Protein AF-A0A925A417-F1 (afdb_monomer_lite)

Foldseek 3Di:
DKDWAPDPWPQFTPFIFDVPQWDQDDPDSDIDTDTAKRFRHKWKDKQNHTDDPVQKAPWDWDQDPPVRKIKIWIDRHQFWIKIKIKHDDPVDPPDIDIDIDIGTPDDIDMDMDTDTGGDPQWAPKDWDWDWDDDPWDIWIKIKIWTAGNVNPDIGMDIDTDDDPDGPPPDDDDDDD

Structure (mmCIF, N/CA/C/O backbone):
data_AF-A0A925A417-F1
#
_entry.id   AF-A0A925A417-F1
#
loop_
_atom_site.group_PDB
_atom_site.id
_atom_site.type_symbol
_atom_site.label_atom_id
_atom_site.label_alt_id
_atom_site.label_comp_id
_atom_site.label_asym_id
_atom_site.label_entity_id
_atom_site.label_seq_id
_atom_site.pdbx_PDB_ins_code
_atom_site.Cartn_x
_atom_site.Cartn_y
_atom_site.Cartn_z
_atom_site.occupancy
_atom_site.B_iso_or_equiv
_atom_site.auth_seq_id
_atom_site.auth_comp_id
_atom_site.auth_asym_id
_atom_site.auth_atom_id
_atom_site.pdbx_PDB_model_num
ATOM 1 N N . MET A 1 1 ? 0.449 2.368 -17.349 1.00 86.25 1 MET A N 1
ATOM 2 C CA . MET A 1 1 ? -0.528 1.568 -16.573 1.00 86.25 1 MET A CA 1
ATOM 3 C C . MET A 1 1 ? 0.200 0.931 -15.401 1.00 86.25 1 MET A C 1
ATOM 5 O O . MET A 1 1 ? 1.323 0.481 -15.599 1.00 86.25 1 MET A O 1
ATOM 9 N N . ILE A 1 2 ? -0.410 0.934 -14.218 1.00 94.56 2 ILE A N 1
ATOM 10 C CA . ILE A 1 2 ? 0.090 0.276 -13.003 1.00 94.56 2 ILE A CA 1
ATOM 11 C C . ILE A 1 2 ? -0.778 -0.952 -12.716 1.00 94.56 2 ILE A C 1
ATOM 13 O O . ILE A 1 2 ? -1.972 -0.941 -13.010 1.00 94.56 2 ILE A O 1
ATOM 17 N N . GLY A 1 3 ? -0.173 -2.017 -12.207 1.00 94.25 3 GLY A N 1
ATOM 18 C CA . GLY A 1 3 ? -0.854 -3.228 -11.770 1.00 94.25 3 GLY A CA 1
ATOM 19 C C . GLY A 1 3 ? -0.420 -3.590 -10.357 1.00 94.25 3 GLY A C 1
ATOM 20 O O . GLY A 1 3 ? 0.745 -3.421 -10.003 1.00 94.25 3 GLY A O 1
ATOM 21 N N . ILE A 1 4 ? -1.360 -4.091 -9.561 1.00 95.25 4 ILE A N 1
ATOM 22 C CA . ILE A 1 4 ? -1.121 -4.550 -8.193 1.00 95.25 4 ILE A CA 1
ATOM 23 C C . ILE A 1 4 ? -1.400 -6.049 -8.164 1.00 95.25 4 ILE A C 1
ATOM 25 O O . ILE A 1 4 ? -2.463 -6.493 -8.597 1.00 95.25 4 ILE A O 1
ATOM 29 N N . VAL A 1 5 ? -0.453 -6.828 -7.657 1.00 95.38 5 VAL A N 1
ATOM 30 C CA . VAL A 1 5 ? -0.636 -8.257 -7.400 1.00 95.38 5 VAL A CA 1
ATOM 31 C C . VAL A 1 5 ? -0.992 -8.426 -5.927 1.00 95.38 5 VAL A C 1
ATOM 33 O O . VAL A 1 5 ? -0.222 -8.019 -5.054 1.00 95.38 5 VAL A O 1
ATOM 36 N N . SER A 1 6 ? -2.154 -9.015 -5.646 1.00 94.12 6 SER A N 1
ATOM 37 C CA . SER A 1 6 ? -2.645 -9.237 -4.282 1.00 94.12 6 SER A CA 1
ATOM 38 C C . SER A 1 6 ? -1.730 -10.162 -3.468 1.00 94.12 6 SER A C 1
ATOM 40 O O . SER A 1 6 ? -0.990 -10.982 -4.021 1.00 94.12 6 SER A O 1
ATOM 42 N N . SER A 1 7 ? -1.792 -10.031 -2.141 1.00 95.19 7 SER A N 1
ATOM 43 C CA . SER A 1 7 ? -1.127 -10.916 -1.177 1.00 95.19 7 SER A CA 1
ATOM 44 C C . SER A 1 7 ? -2.164 -11.649 -0.317 1.00 95.19 7 SER A C 1
ATOM 46 O O . SER A 1 7 ? -3.217 -11.069 -0.039 1.00 95.19 7 SER A O 1
ATOM 48 N N . PRO A 1 8 ? -1.881 -12.884 0.141 1.00 94.19 8 PRO A N 1
ATOM 49 C CA . PRO A 1 8 ? -2.656 -13.527 1.202 1.00 94.19 8 PRO A CA 1
ATOM 50 C C . PRO A 1 8 ? -2.360 -12.944 2.596 1.00 94.19 8 PRO A C 1
ATOM 52 O O . PRO A 1 8 ? -3.046 -13.284 3.555 1.00 94.19 8 PRO A O 1
ATOM 55 N N . GLU A 1 9 ? -1.330 -12.105 2.733 1.00 94.44 9 GLU A N 1
ATOM 56 C CA . GLU A 1 9 ? -0.990 -11.451 3.997 1.00 94.44 9 GLU A CA 1
ATOM 57 C C . GLU A 1 9 ? -1.765 -10.128 4.160 1.00 94.44 9 GLU A C 1
ATOM 59 O O . GLU A 1 9 ? -1.808 -9.332 3.214 1.00 94.44 9 GLU A O 1
ATOM 64 N N . PRO A 1 10 ? -2.361 -9.861 5.341 1.00 94.88 10 PRO A N 1
ATOM 65 C CA . PRO A 1 10 ? -3.036 -8.596 5.619 1.00 94.88 10 PRO A CA 1
ATOM 66 C C . PRO A 1 10 ? -2.114 -7.396 5.393 1.00 94.88 10 PRO A C 1
ATOM 68 O O . PRO A 1 10 ? -0.947 -7.428 5.781 1.00 94.88 10 PRO A O 1
ATOM 71 N N . PHE A 1 11 ? -2.649 -6.330 4.794 1.00 95.69 11 PHE A N 1
ATOM 72 C CA . PHE A 1 11 ? -1.929 -5.079 4.523 1.00 95.69 11 PHE A CA 1
ATOM 73 C C . PHE A 1 11 ? -0.644 -5.229 3.692 1.00 95.69 11 PHE A C 1
ATOM 75 O O . PHE A 1 11 ? 0.235 -4.364 3.719 1.00 95.69 11 PHE A O 1
ATOM 82 N N . LYS A 1 12 ? -0.539 -6.310 2.913 1.00 95.56 12 LYS A N 1
ATOM 83 C CA . LYS A 1 12 ? 0.564 -6.548 1.986 1.00 95.56 12 LYS A CA 1
ATOM 84 C C . LYS A 1 12 ? 0.061 -6.655 0.553 1.00 95.56 12 LYS A C 1
ATOM 86 O O . LYS A 1 12 ? -0.993 -7.223 0.270 1.00 95.56 12 LYS A O 1
ATOM 91 N N . VAL A 1 13 ? 0.880 -6.181 -0.375 1.00 95.62 13 VAL A N 1
ATOM 92 C CA . VAL A 1 13 ? 0.801 -6.528 -1.794 1.00 95.62 13 VAL A CA 1
ATOM 93 C C . VAL A 1 13 ? 1.994 -7.400 -2.149 1.00 95.62 13 VAL A C 1
ATOM 95 O O . VAL A 1 13 ? 3.079 -7.244 -1.592 1.00 95.62 13 VAL A O 1
ATOM 98 N N . LYS A 1 14 ? 1.798 -8.346 -3.069 1.00 95.62 14 LYS A N 1
ATOM 99 C CA . LYS A 1 14 ? 2.882 -9.228 -3.501 1.00 95.62 14 LYS A CA 1
ATOM 100 C C . LYS A 1 14 ? 3.891 -8.446 -4.331 1.00 95.62 14 LYS A C 1
ATOM 102 O O . LYS A 1 14 ? 5.069 -8.448 -4.008 1.00 95.62 14 LYS A O 1
ATOM 107 N N . ASN A 1 15 ? 3.416 -7.794 -5.391 1.00 94.25 15 ASN A N 1
ATOM 108 C CA . ASN A 1 15 ? 4.231 -6.983 -6.292 1.00 94.25 15 ASN A CA 1
ATOM 109 C C . ASN A 1 15 ? 3.395 -5.844 -6.880 1.00 94.25 15 ASN A C 1
ATOM 111 O O . ASN A 1 15 ? 2.217 -6.033 -7.195 1.00 94.25 15 ASN A O 1
ATOM 115 N N . VAL A 1 16 ? 4.037 -4.711 -7.143 1.00 95.44 16 VAL A N 1
ATOM 116 C CA . VAL A 1 16 ? 3.522 -3.661 -8.028 1.00 95.44 16 VAL A CA 1
ATOM 117 C C . VAL A 1 16 ? 4.265 -3.733 -9.358 1.00 95.44 16 VAL A C 1
ATOM 119 O O . VAL A 1 16 ? 5.487 -3.854 -9.391 1.00 95.44 16 VAL A O 1
ATOM 122 N N . VAL A 1 17 ? 3.543 -3.659 -10.472 1.00 94.19 17 VAL A N 1
ATOM 123 C CA . VAL A 1 17 ? 4.115 -3.723 -11.824 1.00 94.19 17 VAL A CA 1
ATOM 124 C C . VAL A 1 17 ? 3.725 -2.500 -12.639 1.00 94.19 17 VAL A C 1
ATOM 126 O O . VAL A 1 17 ? 2.622 -1.969 -12.511 1.00 94.19 17 VAL A O 1
ATOM 129 N N . LEU A 1 18 ? 4.627 -2.059 -13.512 1.00 94.12 18 LEU A N 1
ATOM 130 C CA . LEU A 1 18 ? 4.396 -0.939 -14.419 1.00 94.12 18 LEU A CA 1
ATOM 131 C C . LEU A 1 18 ? 4.475 -1.428 -15.863 1.00 94.12 18 LEU A C 1
ATOM 133 O O . LEU A 1 18 ? 5.458 -2.040 -16.282 1.00 94.12 18 LEU A O 1
ATOM 137 N N . ALA A 1 19 ? 3.442 -1.138 -16.651 1.00 91.94 19 ALA A N 1
ATOM 138 C CA . ALA A 1 19 ? 3.459 -1.432 -18.077 1.00 91.94 19 ALA A CA 1
ATOM 139 C C . ALA A 1 19 ? 4.606 -0.669 -18.756 1.00 91.94 19 ALA A C 1
ATOM 141 O O . ALA A 1 19 ? 4.718 0.546 -18.600 1.00 91.94 19 ALA A O 1
ATOM 142 N N . GLY A 1 20 ? 5.439 -1.385 -19.515 1.00 91.38 20 GLY A N 1
ATOM 143 C CA . GLY A 1 20 ? 6.616 -0.814 -20.177 1.00 91.38 20 GLY A CA 1
ATOM 144 C C . GLY A 1 20 ? 7.902 -0.858 -19.345 1.00 91.38 20 GLY A C 1
ATOM 145 O O . GLY A 1 20 ? 8.973 -0.617 -19.898 1.00 91.38 20 GLY A O 1
ATOM 146 N N . ALA A 1 21 ? 7.835 -1.211 -18.056 1.00 93.44 21 ALA A N 1
ATOM 147 C CA . ALA A 1 21 ? 9.017 -1.358 -17.211 1.00 93.44 21 ALA A CA 1
ATOM 148 C C . ALA A 1 21 ? 9.620 -2.761 -17.363 1.00 93.44 21 ALA A C 1
ATOM 150 O O . ALA A 1 21 ? 9.276 -3.697 -16.637 1.00 93.44 21 ALA A O 1
ATOM 151 N N . TYR A 1 22 ? 10.529 -2.889 -18.328 1.00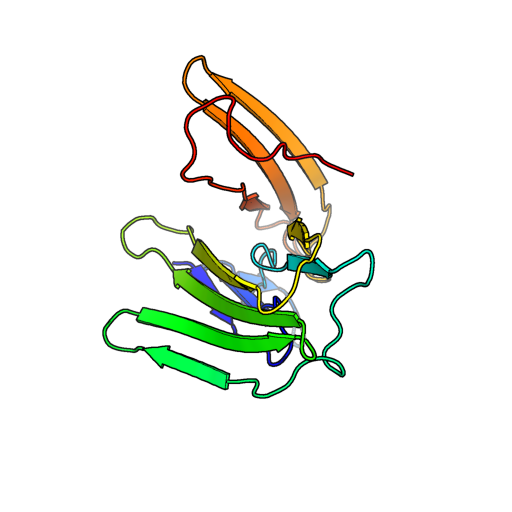 93.12 22 TYR A N 1
ATOM 152 C CA . TYR A 1 22 ? 11.274 -4.117 -18.578 1.00 93.12 22 TYR A CA 1
ATOM 153 C C . TYR A 1 22 ? 12.777 -3.886 -18.490 1.00 93.12 22 TYR A C 1
ATOM 155 O O . TYR A 1 22 ? 13.294 -2.891 -19.007 1.00 93.12 22 TYR A O 1
ATOM 163 N N . ASP A 1 23 ? 13.477 -4.849 -17.903 1.00 93.25 23 ASP A N 1
ATOM 164 C CA . ASP A 1 23 ? 14.935 -4.875 -17.873 1.00 93.25 23 ASP A CA 1
ATOM 165 C C . ASP A 1 23 ? 15.461 -6.319 -17.856 1.00 93.25 23 ASP A C 1
ATOM 167 O O . ASP A 1 23 ? 14.702 -7.276 -17.678 1.00 93.25 23 ASP A O 1
ATOM 171 N N . LEU A 1 24 ? 16.767 -6.490 -18.057 1.00 89.75 24 LEU A N 1
ATOM 172 C CA . LEU A 1 24 ? 17.456 -7.763 -17.887 1.00 89.75 24 LEU A CA 1
ATOM 173 C C . LEU A 1 24 ? 17.439 -8.149 -16.406 1.00 89.75 24 LEU A C 1
ATOM 175 O O . LEU A 1 24 ? 18.270 -7.713 -15.611 1.00 89.75 24 LEU A O 1
ATOM 179 N N . TYR A 1 25 ? 16.468 -8.981 -16.050 1.00 81.88 25 TYR A N 1
ATOM 180 C CA . TYR A 1 25 ? 16.234 -9.450 -14.692 1.00 81.88 25 TYR A CA 1
ATOM 181 C C . TYR A 1 25 ? 15.843 -10.931 -14.698 1.00 81.88 25 TYR A C 1
ATOM 183 O O . TYR A 1 25 ? 15.242 -11.408 -15.656 1.00 81.88 25 TYR A O 1
ATOM 191 N N . GLY A 1 26 ? 16.176 -11.675 -13.640 1.00 79.62 26 GLY A N 1
ATOM 192 C CA . GLY A 1 26 ? 15.860 -13.102 -13.528 1.00 79.62 26 GLY A CA 1
ATOM 193 C C . GLY A 1 26 ? 16.756 -14.023 -14.372 1.00 79.62 26 GLY A C 1
ATOM 194 O O . GLY A 1 26 ? 17.896 -13.696 -14.706 1.00 79.62 26 GLY A O 1
ATOM 195 N N . ARG A 1 27 ? 16.263 -15.232 -14.677 1.00 77.19 27 ARG A N 1
ATOM 196 C CA . ARG A 1 27 ? 17.021 -16.247 -15.431 1.00 77.19 27 ARG A CA 1
ATOM 197 C C . ARG A 1 27 ? 16.947 -15.996 -16.940 1.00 77.19 27 ARG A C 1
ATOM 199 O O . ARG A 1 27 ? 15.911 -15.607 -17.463 1.00 77.19 27 ARG A O 1
ATOM 206 N N . GLY A 1 28 ? 18.044 -16.289 -17.640 1.00 79.81 28 GLY A N 1
ATOM 207 C CA . GLY A 1 28 ? 18.078 -16.353 -19.107 1.00 79.81 28 GLY A CA 1
ATOM 208 C C . GLY A 1 28 ? 18.632 -15.125 -19.833 1.00 79.81 28 GLY A C 1
ATOM 209 O O . GLY A 1 28 ? 18.688 -15.161 -21.054 1.00 79.81 28 GLY A O 1
ATOM 210 N N . ARG A 1 29 ? 19.076 -14.068 -19.128 1.00 82.06 29 ARG A N 1
ATOM 211 C CA . ARG A 1 29 ? 19.585 -12.818 -19.747 1.00 82.06 29 ARG A CA 1
ATOM 212 C C . ARG A 1 29 ? 18.619 -12.233 -20.794 1.00 82.06 29 ARG A C 1
ATOM 214 O O . ARG A 1 29 ? 19.047 -11.670 -21.797 1.00 82.06 29 ARG A O 1
ATOM 221 N N . VAL A 1 30 ? 17.318 -12.370 -20.550 1.00 89.00 30 VAL A N 1
ATOM 222 C CA . VAL A 1 30 ? 16.249 -11.799 -21.376 1.00 89.00 30 VAL A CA 1
ATOM 223 C C . VAL A 1 30 ? 15.527 -10.693 -20.617 1.00 89.00 30 VAL A C 1
ATOM 225 O O . VAL A 1 30 ? 15.598 -10.610 -19.390 1.00 89.00 30 VAL A O 1
ATOM 228 N N . SER A 1 31 ? 14.854 -9.825 -21.368 1.00 89.69 31 SER A N 1
ATOM 229 C CA . SER A 1 31 ? 14.059 -8.728 -20.825 1.00 89.69 31 SER A CA 1
ATOM 230 C C . SER A 1 31 ? 12.827 -9.284 -20.107 1.00 89.69 31 SER A C 1
ATOM 232 O O . SER A 1 31 ? 11.999 -9.938 -20.736 1.00 89.69 31 SER A O 1
ATOM 234 N N . ASN A 1 32 ? 12.697 -9.011 -18.810 1.00 90.38 32 ASN A N 1
ATOM 235 C CA . ASN A 1 32 ? 11.578 -9.439 -17.971 1.00 90.38 32 ASN A CA 1
ATOM 236 C C . ASN A 1 32 ? 10.858 -8.232 -17.365 1.00 90.38 32 ASN A C 1
ATOM 238 O O . ASN A 1 32 ? 11.409 -7.132 -17.308 1.00 90.38 32 ASN A O 1
ATOM 242 N N . PHE A 1 33 ? 9.619 -8.446 -16.913 1.00 89.12 33 PHE A N 1
ATOM 243 C CA . PHE A 1 33 ? 8.893 -7.449 -16.129 1.00 89.12 33 PHE A CA 1
ATOM 244 C C . PHE A 1 33 ? 9.658 -7.147 -14.843 1.00 89.12 33 PHE A C 1
ATOM 246 O O . PHE A 1 33 ? 10.082 -8.063 -14.134 1.00 89.12 33 PHE A O 1
ATOM 253 N N . LEU A 1 34 ? 9.818 -5.862 -14.549 1.00 92.00 34 LEU A N 1
ATOM 254 C CA . LEU A 1 34 ? 10.459 -5.409 -13.328 1.00 92.00 34 LEU A CA 1
ATOM 255 C C . LEU A 1 34 ? 9.393 -5.086 -12.280 1.00 92.00 34 LEU A C 1
ATOM 257 O O . LEU A 1 34 ? 8.464 -4.319 -12.545 1.00 92.00 34 LEU A O 1
ATOM 261 N N . ASN A 1 35 ? 9.542 -5.655 -11.085 1.00 93.31 35 ASN A N 1
ATOM 262 C CA . ASN A 1 35 ? 8.732 -5.250 -9.943 1.00 93.31 35 ASN A CA 1
ATOM 263 C C . ASN A 1 35 ? 9.132 -3.827 -9.533 1.00 93.31 35 ASN A C 1
ATOM 265 O O . ASN A 1 35 ? 10.317 -3.509 -9.422 1.00 93.31 35 ASN A O 1
ATOM 269 N N . SER A 1 36 ? 8.133 -2.977 -9.331 1.00 94.19 36 SER A N 1
ATOM 270 C CA . SER A 1 36 ? 8.282 -1.641 -8.762 1.00 94.19 36 SER A CA 1
ATOM 271 C C . SER A 1 36 ? 8.169 -1.695 -7.235 1.00 94.19 36 SER A C 1
ATOM 273 O O . SER A 1 36 ? 8.000 -2.766 -6.654 1.00 94.19 36 SER A O 1
ATOM 275 N N . PHE A 1 37 ? 8.259 -0.538 -6.585 1.00 96.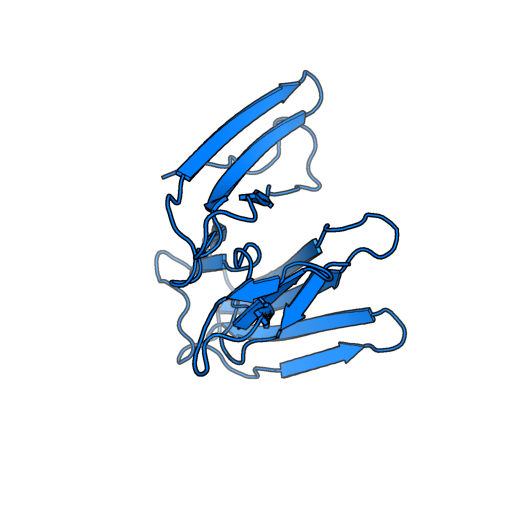56 37 PHE A N 1
ATOM 276 C CA . PHE A 1 37 ? 8.106 -0.423 -5.139 1.00 96.56 37 PHE A CA 1
ATOM 277 C C . PHE A 1 37 ? 6.723 -0.904 -4.686 1.00 96.56 37 PHE A C 1
ATOM 279 O O . PHE A 1 37 ? 5.694 -0.488 -5.229 1.00 96.56 37 PHE A O 1
ATOM 286 N N . ASN A 1 38 ? 6.690 -1.729 -3.644 1.00 95.88 38 ASN A N 1
ATOM 287 C CA . ASN A 1 38 ? 5.462 -2.117 -2.962 1.00 95.88 38 ASN A CA 1
ATOM 288 C C . ASN A 1 38 ? 5.035 -0.976 -2.030 1.00 95.88 38 ASN A C 1
ATOM 290 O O . ASN A 1 38 ? 5.295 -0.997 -0.832 1.00 95.88 38 ASN A O 1
ATOM 294 N N . LEU A 1 39 ? 4.409 0.047 -2.614 1.00 94.62 39 LEU A N 1
ATOM 295 C CA . LEU A 1 39 ? 4.036 1.303 -1.946 1.00 94.62 39 LEU A CA 1
ATOM 296 C C . LEU A 1 39 ? 2.682 1.265 -1.212 1.00 94.62 39 LEU A C 1
ATOM 298 O O . LEU A 1 39 ? 2.256 2.273 -0.657 1.00 94.62 39 LEU A O 1
ATOM 302 N N . LEU A 1 40 ? 1.988 0.126 -1.251 1.00 95.31 40 LEU A N 1
ATOM 303 C CA . LEU A 1 40 ? 0.692 -0.102 -0.595 1.00 95.31 40 LEU A CA 1
ATOM 304 C C . LEU A 1 40 ? 0.810 -0.985 0.655 1.00 95.31 40 LEU A C 1
ATOM 306 O O . LEU A 1 40 ? -0.205 -1.383 1.227 1.00 95.31 40 LEU A O 1
ATOM 310 N N . ASN A 1 41 ? 2.038 -1.337 1.046 1.00 95.69 41 ASN A N 1
ATOM 311 C CA . ASN A 1 41 ? 2.265 -2.104 2.257 1.00 95.69 41 ASN A CA 1
ATOM 312 C C . ASN A 1 41 ? 2.037 -1.202 3.471 1.00 95.69 41 ASN A C 1
ATOM 314 O O . ASN A 1 41 ? 2.436 -0.037 3.483 1.00 95.69 41 ASN A O 1
ATOM 318 N N . MET A 1 42 ? 1.419 -1.755 4.508 1.00 95.06 42 MET A N 1
ATOM 319 C CA . MET A 1 42 ? 1.198 -1.040 5.756 1.00 95.06 42 MET A CA 1
ATOM 320 C C . MET A 1 42 ? 1.482 -1.954 6.941 1.00 95.06 42 MET A C 1
ATOM 322 O O . MET A 1 42 ? 1.158 -3.140 6.943 1.00 95.06 42 MET A O 1
ATOM 326 N N . ASN A 1 43 ? 2.107 -1.388 7.958 1.00 95.00 43 ASN A N 1
ATOM 327 C CA . ASN A 1 43 ? 2.178 -1.965 9.283 1.00 95.00 43 ASN A CA 1
ATOM 328 C C . ASN A 1 43 ? 1.003 -1.422 10.092 1.00 95.00 43 ASN A C 1
ATOM 330 O O . ASN A 1 43 ? 0.703 -0.231 10.034 1.00 95.00 43 ASN A O 1
ATOM 334 N N . PHE A 1 44 ? 0.341 -2.290 10.846 1.00 94.69 44 PHE A N 1
ATOM 335 C CA . PHE A 1 44 ? -0.820 -1.903 11.629 1.00 94.69 44 PHE A CA 1
ATOM 336 C C . PHE A 1 44 ? -0.650 -2.388 13.061 1.00 94.69 44 PHE A C 1
ATOM 338 O O . PHE A 1 44 ? -0.638 -3.596 13.303 1.00 94.69 44 PHE A O 1
ATOM 345 N N . ASP A 1 45 ? -0.505 -1.454 13.996 1.00 95.12 45 ASP A N 1
ATOM 346 C CA . ASP A 1 45 ? -0.327 -1.768 15.413 1.00 95.12 45 ASP A CA 1
ATOM 347 C C . ASP A 1 45 ? -1.609 -1.435 16.170 1.00 95.12 45 ASP A C 1
ATOM 349 O O . ASP A 1 45 ? -2.215 -0.388 15.948 1.00 95.12 45 ASP A O 1
ATOM 353 N N . VAL A 1 46 ? -2.023 -2.335 17.063 1.00 94.88 46 VAL A N 1
ATOM 354 C CA . VAL A 1 46 ? -3.197 -2.160 17.927 1.00 94.88 46 VAL A CA 1
ATOM 355 C C . VAL A 1 46 ? -2.770 -2.379 19.371 1.00 94.88 46 VAL A C 1
ATOM 357 O O . VAL A 1 46 ? -2.293 -3.462 19.720 1.00 94.88 46 VAL A O 1
ATOM 360 N N . ASP A 1 47 ? -2.941 -1.358 20.207 1.00 94.56 47 ASP A N 1
ATOM 361 C CA . ASP A 1 47 ? -2.479 -1.299 21.599 1.00 94.56 47 ASP A CA 1
ATOM 362 C C . ASP A 1 47 ? -0.989 -1.660 21.734 1.00 94.56 47 ASP A C 1
ATOM 364 O O . ASP A 1 47 ? -0.592 -2.469 22.573 1.00 94.56 47 ASP A O 1
ATOM 368 N N . GLY A 1 48 ? -0.164 -1.113 20.834 1.00 93.56 48 GLY A N 1
ATOM 369 C CA . GLY A 1 48 ? 1.285 -1.339 20.795 1.00 93.56 48 GLY A CA 1
ATOM 370 C C . GLY A 1 48 ? 1.716 -2.723 20.294 1.00 93.56 48 GLY A C 1
ATOM 371 O O . GLY A 1 48 ? 2.907 -3.027 20.293 1.00 93.56 48 GLY A O 1
ATOM 372 N N . LYS A 1 49 ? 0.781 -3.578 19.859 1.00 93.50 49 LYS A N 1
ATOM 373 C CA . LYS A 1 49 ? 1.092 -4.886 19.272 1.00 93.50 49 LYS A CA 1
ATOM 374 C C . LYS A 1 49 ? 0.917 -4.861 17.754 1.00 93.50 49 LYS A C 1
ATOM 376 O O . LYS A 1 49 ? -0.188 -4.619 17.268 1.00 93.50 49 LYS A O 1
ATOM 381 N N . ARG A 1 50 ? 1.985 -5.219 17.032 1.00 93.69 50 ARG A N 1
ATOM 382 C CA . ARG A 1 50 ? 1.972 -5.440 15.579 1.00 93.69 50 ARG A CA 1
ATOM 383 C C . ARG A 1 50 ? 0.961 -6.510 15.191 1.00 93.69 50 ARG A C 1
ATOM 385 O O . ARG A 1 50 ? 0.989 -7.617 15.733 1.00 93.69 50 ARG A O 1
ATOM 392 N N . LEU A 1 51 ? 0.105 -6.178 14.228 1.00 92.81 51 LEU A N 1
ATOM 393 C CA . LEU A 1 51 ? -0.793 -7.125 13.590 1.00 92.81 51 LEU A CA 1
ATOM 394 C C . LEU A 1 51 ? 0.019 -8.260 12.970 1.00 92.81 51 LEU A C 1
ATOM 396 O O . LEU A 1 51 ? 0.961 -8.040 12.210 1.00 92.81 51 LEU A O 1
ATOM 400 N N . ASP A 1 52 ? -0.382 -9.484 13.287 1.00 88.00 52 ASP A N 1
ATOM 401 C CA . ASP A 1 52 ? 0.186 -10.698 12.725 1.00 88.00 52 ASP A CA 1
ATOM 402 C C . ASP A 1 52 ? -0.923 -11.524 12.056 1.00 88.00 52 ASP A C 1
ATOM 404 O O . ASP A 1 52 ? -2.088 -11.464 12.4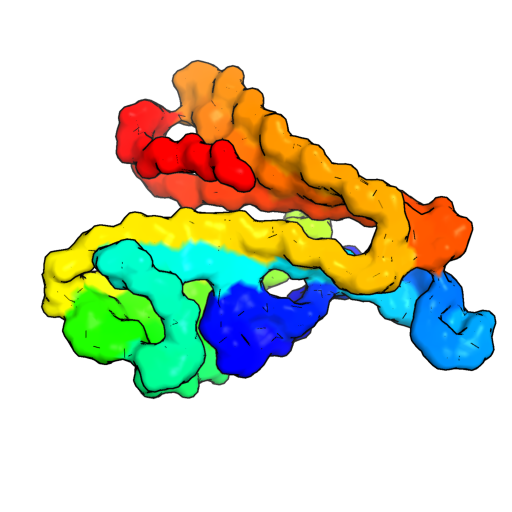43 1.00 88.00 52 ASP A O 1
ATOM 408 N N . ALA A 1 53 ? -0.581 -12.335 11.055 1.00 87.69 53 ALA A N 1
ATOM 409 C CA . ALA A 1 53 ? -1.580 -13.142 10.349 1.00 87.69 53 ALA A CA 1
ATOM 410 C C . ALA A 1 53 ? -2.264 -14.203 11.243 1.00 87.69 53 ALA A C 1
ATOM 412 O O . ALA A 1 53 ? -3.320 -14.716 10.888 1.00 87.69 53 ALA A O 1
ATOM 413 N N . ARG A 1 54 ? -1.689 -14.548 12.406 1.00 88.19 54 ARG A N 1
ATOM 414 C CA . ARG A 1 54 ? -2.232 -15.569 13.327 1.00 88.19 54 ARG A CA 1
ATOM 415 C C . ARG A 1 54 ? -3.366 -15.027 14.198 1.00 88.19 54 ARG A C 1
ATOM 417 O O . ARG A 1 54 ? -4.194 -15.794 14.681 1.00 88.19 54 ARG A O 1
ATOM 424 N N . SER A 1 55 ? -3.380 -13.720 14.427 1.00 87.50 55 SER A N 1
ATOM 425 C CA . SER A 1 55 ? -4.390 -12.989 15.200 1.00 87.50 55 SER A CA 1
ATOM 426 C C . SER A 1 55 ? -5.566 -12.512 14.346 1.00 87.50 55 SER A C 1
ATOM 428 O O . SER A 1 55 ? -6.548 -11.992 14.880 1.00 87.50 55 SER A O 1
ATOM 430 N N . VAL A 1 56 ? -5.494 -12.751 13.037 1.00 94.69 56 VAL A N 1
ATOM 431 C CA . VAL A 1 56 ? -6.538 -12.447 12.068 1.00 94.69 56 VAL A CA 1
ATOM 432 C C . VAL A 1 56 ? -7.517 -13.615 11.928 1.00 94.69 56 VAL A C 1
ATOM 434 O O . VAL A 1 56 ? -7.128 -14.778 11.831 1.00 94.69 56 VAL A O 1
ATOM 437 N N . ARG A 1 57 ? -8.815 -13.304 11.914 1.00 96.25 57 ARG A N 1
ATOM 438 C CA . ARG A 1 57 ? -9.916 -14.254 11.699 1.00 96.25 57 ARG A CA 1
ATOM 439 C C . ARG A 1 57 ? -10.826 -13.763 10.581 1.00 96.25 57 ARG A C 1
ATOM 441 O O . ARG A 1 57 ? -10.829 -12.579 10.266 1.00 96.25 57 ARG A O 1
ATOM 448 N N . ASN A 1 58 ? -11.607 -14.674 10.001 1.00 96.69 58 ASN A N 1
ATOM 449 C CA . ASN A 1 58 ? -12.581 -14.353 8.950 1.00 96.69 58 ASN A CA 1
ATOM 450 C C . ASN A 1 58 ? -11.965 -13.585 7.765 1.00 96.69 58 ASN A C 1
ATOM 452 O O . ASN A 1 58 ? -12.598 -12.698 7.203 1.00 96.69 58 ASN A O 1
ATOM 456 N N . PHE A 1 59 ? -10.717 -13.915 7.408 1.00 96.94 59 PHE A N 1
ATOM 457 C CA . PHE A 1 59 ? -10.008 -13.258 6.316 1.00 96.94 59 PHE A CA 1
ATOM 458 C C . PHE A 1 59 ? -10.674 -13.574 4.980 1.00 96.94 59 PHE A C 1
ATOM 460 O O . PHE A 1 59 ? -10.768 -14.737 4.577 1.00 96.94 59 PHE A O 1
ATOM 467 N N . ARG A 1 60 ? -11.127 -12.530 4.295 1.00 97.81 60 ARG A N 1
ATOM 468 C CA . ARG A 1 60 ? -11.849 -12.614 3.033 1.00 97.81 60 ARG A CA 1
ATOM 469 C C . ARG A 1 60 ? -11.294 -11.587 2.059 1.00 97.81 60 ARG A C 1
ATOM 471 O O . ARG A 1 60 ? -11.022 -10.455 2.447 1.00 97.81 60 ARG A O 1
ATOM 478 N N . GLN A 1 61 ? -11.149 -11.991 0.801 1.00 97.62 61 GLN A N 1
ATOM 479 C CA . GLN A 1 61 ? -10.746 -11.113 -0.291 1.00 97.62 61 GLN A CA 1
ATOM 480 C C . GLN A 1 61 ? -11.753 -11.226 -1.430 1.00 97.62 61 GLN A C 1
ATOM 482 O O . GLN A 1 61 ? -12.064 -12.335 -1.866 1.00 97.62 61 GLN A O 1
ATOM 487 N N . ASP A 1 62 ? -12.234 -10.089 -1.921 1.00 98.06 62 ASP A N 1
ATOM 488 C CA . ASP A 1 62 ? -13.225 -10.006 -2.988 1.00 98.06 62 ASP A CA 1
ATOM 489 C C . ASP A 1 62 ? -12.727 -9.082 -4.102 1.00 98.06 62 ASP A C 1
ATOM 491 O O . ASP A 1 62 ? -12.279 -7.959 -3.861 1.00 98.06 62 ASP A O 1
ATOM 495 N N . LEU A 1 63 ? -12.826 -9.565 -5.342 1.00 97.69 63 LEU A N 1
ATOM 496 C CA . LEU A 1 63 ? -12.552 -8.789 -6.545 1.00 97.69 63 LEU A CA 1
ATOM 497 C C . LEU A 1 63 ? -13.875 -8.356 -7.176 1.00 97.69 63 LEU A C 1
ATOM 499 O O . LEU A 1 63 ? -14.576 -9.169 -7.783 1.00 97.69 63 LEU A O 1
ATOM 503 N N . ASP A 1 64 ? -14.192 -7.068 -7.085 1.00 97.50 64 ASP A N 1
ATOM 504 C CA . ASP A 1 64 ? -15.311 -6.486 -7.814 1.00 97.50 64 ASP A CA 1
ATOM 505 C C . ASP A 1 64 ? -14.843 -6.077 -9.215 1.00 97.50 64 ASP A C 1
ATOM 507 O O . ASP A 1 64 ? -14.209 -5.042 -9.429 1.00 97.50 64 ASP A O 1
ATOM 511 N N . MET A 1 65 ? -15.179 -6.903 -10.204 1.00 95.81 65 MET A N 1
ATOM 512 C CA . MET A 1 65 ? -14.817 -6.660 -11.603 1.00 95.81 65 MET A CA 1
ATOM 513 C C . MET A 1 65 ? -15.578 -5.483 -12.229 1.00 95.81 65 MET A C 1
ATOM 515 O O . MET A 1 65 ? -15.097 -4.896 -13.202 1.00 95.81 65 MET A O 1
ATOM 519 N N . LYS A 1 66 ? -16.752 -5.124 -11.695 1.00 95.81 66 LYS A N 1
ATOM 520 C CA . LYS A 1 66 ? -17.584 -4.031 -12.211 1.00 95.81 66 LYS A CA 1
ATOM 521 C C . LYS A 1 66 ? -17.004 -2.680 -11.803 1.00 95.81 66 LYS A C 1
ATOM 523 O O . LYS A 1 66 ? -16.864 -1.802 -12.654 1.00 95.81 66 LYS A O 1
ATOM 528 N N . HIS A 1 67 ? -16.638 -2.531 -10.532 1.00 94.50 67 HIS A N 1
ATOM 529 C CA . HIS A 1 67 ? -16.063 -1.294 -9.993 1.00 94.50 67 HIS A CA 1
ATOM 530 C C . HIS A 1 67 ? -14.528 -1.275 -10.016 1.00 94.50 67 HIS A C 1
ATOM 532 O O . HIS A 1 67 ? -13.930 -0.222 -9.813 1.00 94.50 67 HIS A O 1
ATOM 538 N N . ALA A 1 68 ? -13.895 -2.402 -10.359 1.00 94.19 68 ALA A N 1
ATOM 539 C CA . ALA A 1 68 ? -12.445 -2.575 -10.429 1.00 94.19 68 ALA A CA 1
ATOM 540 C C . ALA A 1 68 ? -11.739 -2.298 -9.097 1.00 94.19 68 ALA A C 1
ATOM 542 O O . ALA A 1 68 ? -10.723 -1.600 -9.047 1.00 94.19 68 ALA A O 1
ATOM 543 N N . SER A 1 69 ? -12.293 -2.867 -8.031 1.00 96.75 69 SER A N 1
ATOM 544 C CA . SER A 1 69 ? -11.780 -2.768 -6.672 1.00 96.75 69 SER A CA 1
ATOM 545 C C . SER A 1 69 ? -11.438 -4.148 -6.121 1.00 96.75 69 SER A C 1
ATOM 547 O O . SER A 1 69 ? -12.062 -5.153 -6.469 1.00 96.75 69 SER A O 1
ATOM 549 N N . PHE A 1 70 ? -10.4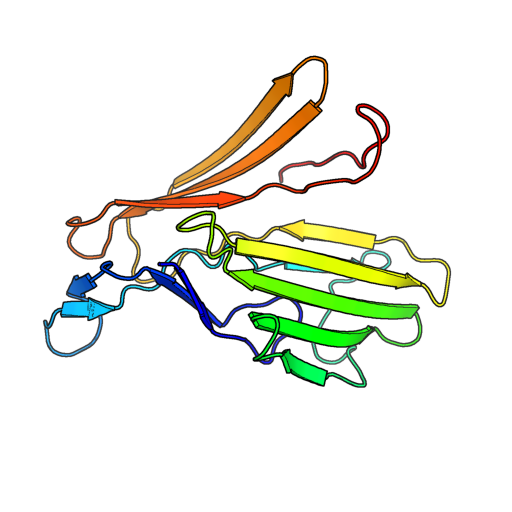12 -4.197 -5.274 1.00 97.69 70 PHE A N 1
ATOM 550 C CA . PHE A 1 70 ? -10.019 -5.412 -4.569 1.00 97.69 70 PHE A CA 1
ATOM 551 C C . PHE A 1 70 ? -10.058 -5.154 -3.070 1.00 97.69 70 PHE A C 1
ATOM 553 O O . PHE A 1 70 ? -9.216 -4.423 -2.543 1.00 97.69 70 PHE A O 1
ATOM 560 N N . THR A 1 71 ? -11.048 -5.735 -2.403 1.00 98.38 71 THR A N 1
ATOM 561 C CA . THR A 1 71 ? -11.332 -5.498 -0.988 1.00 98.38 71 THR A CA 1
ATOM 562 C C . THR A 1 71 ? -10.870 -6.687 -0.167 1.00 98.38 71 THR A C 1
ATOM 564 O O . THR A 1 71 ? -11.103 -7.836 -0.533 1.00 98.38 71 THR A O 1
ATOM 567 N N . THR A 1 72 ? -10.205 -6.416 0.950 1.00 98.12 72 THR A N 1
ATOM 568 C CA . THR A 1 72 ? -9.891 -7.408 1.975 1.00 98.12 72 THR A CA 1
ATOM 569 C C . THR A 1 72 ? -10.585 -7.012 3.268 1.00 98.12 72 THR A C 1
ATOM 571 O O . THR A 1 72 ? -10.444 -5.876 3.715 1.00 98.12 72 THR A O 1
ATOM 574 N N . THR A 1 73 ? -11.290 -7.956 3.884 1.00 98.38 73 THR A N 1
ATOM 575 C CA . THR A 1 73 ? -11.945 -7.774 5.182 1.00 98.38 73 THR A CA 1
ATOM 576 C C . THR A 1 73 ? -11.518 -8.880 6.125 1.00 98.38 73 THR A C 1
ATOM 578 O O . THR A 1 73 ? -11.403 -10.042 5.726 1.00 98.38 73 THR A O 1
ATOM 581 N N . PHE A 1 74 ? -11.282 -8.525 7.383 1.00 97.88 74 PHE A N 1
ATOM 582 C CA . PHE A 1 74 ? -10.974 -9.486 8.427 1.00 97.88 74 PHE A CA 1
ATOM 583 C C . PHE A 1 74 ? -11.242 -8.926 9.827 1.00 97.88 74 PHE A C 1
ATOM 585 O O . PHE A 1 74 ? -11.342 -7.719 10.038 1.00 97.88 74 PHE A O 1
ATOM 592 N N . ASP A 1 75 ? -11.317 -9.820 10.807 1.00 97.44 75 ASP A N 1
ATOM 593 C CA . ASP A 1 75 ? -11.396 -9.469 12.221 1.00 97.44 75 ASP A CA 1
ATOM 594 C C . ASP A 1 75 ? -10.014 -9.568 12.871 1.00 97.44 75 ASP A C 1
ATOM 596 O O . ASP A 1 75 ? -9.345 -10.602 12.773 1.00 97.44 75 ASP A O 1
ATOM 600 N N . TYR A 1 76 ? -9.596 -8.513 13.571 1.00 95.38 76 TYR A N 1
ATOM 601 C CA . TYR A 1 76 ? -8.403 -8.539 14.413 1.00 95.38 76 TYR A CA 1
ATOM 602 C C . TYR A 1 76 ? -8.794 -8.898 15.848 1.00 95.38 76 TYR A C 1
ATOM 604 O O . TYR A 1 76 ? -9.348 -8.075 16.587 1.00 95.38 76 TYR A O 1
ATOM 612 N N . ALA A 1 77 ? -8.508 -10.146 16.233 1.00 91.06 77 ALA A N 1
ATOM 613 C CA . ALA A 1 77 ? -8.945 -10.732 17.497 1.00 91.06 77 ALA A CA 1
ATOM 614 C C . ALA A 1 77 ? -10.445 -10.457 17.762 1.00 91.06 77 ALA A C 1
ATOM 616 O O . ALA A 1 77 ? -11.290 -10.696 16.901 1.00 91.06 77 ALA A O 1
ATOM 617 N N . ASP A 1 78 ? -10.787 -9.970 18.950 1.00 92.94 78 ASP A N 1
ATOM 618 C CA . ASP A 1 78 ? -12.118 -9.500 19.338 1.00 92.94 78 ASP A CA 1
ATOM 619 C C . ASP A 1 78 ? -12.184 -7.963 19.453 1.00 92.94 78 ASP A C 1
ATOM 621 O O . ASP A 1 78 ? -13.070 -7.425 20.119 1.00 92.94 78 ASP A O 1
ATOM 625 N N . LYS A 1 79 ? -11.230 -7.258 18.825 1.00 95.50 79 LYS A N 1
ATOM 626 C CA . LYS A 1 79 ? -11.006 -5.818 19.008 1.00 95.50 79 LYS A CA 1
ATOM 627 C C . LYS A 1 79 ? -11.577 -4.954 17.893 1.00 95.50 79 LYS A C 1
ATOM 629 O O . LYS A 1 79 ? -12.142 -3.908 18.186 1.00 95.50 79 LYS A O 1
ATOM 634 N N . ALA A 1 80 ? -11.439 -5.367 16.636 1.00 97.19 80 ALA A N 1
ATOM 635 C CA . ALA A 1 80 ? -11.908 -4.584 15.496 1.00 97.19 80 ALA A CA 1
ATOM 636 C C . ALA A 1 80 ? -12.219 -5.460 14.280 1.00 97.19 80 ALA A C 1
ATOM 638 O O . ALA A 1 80 ? -11.659 -6.548 14.127 1.00 97.19 80 ALA A O 1
ATOM 639 N N . THR A 1 81 ? -13.088 -4.956 13.410 1.00 98.06 81 THR A N 1
ATOM 640 C CA . THR A 1 81 ? -13.203 -5.406 12.019 1.00 98.06 81 THR A CA 1
ATOM 641 C C . THR A 1 81 ? -12.489 -4.392 11.139 1.00 98.06 81 THR A C 1
ATOM 643 O O . THR A 1 81 ? -12.707 -3.190 11.278 1.00 98.06 81 THR A O 1
ATOM 646 N N . ILE A 1 82 ? -11.615 -4.879 10.267 1.00 97.81 82 ILE A N 1
ATOM 647 C CA . ILE A 1 82 ? -10.796 -4.060 9.379 1.00 97.81 82 ILE A CA 1
ATOM 648 C C . ILE A 1 82 ? -11.166 -4.416 7.947 1.00 97.81 82 ILE A C 1
ATOM 650 O O . ILE A 1 82 ? -11.150 -5.591 7.572 1.00 97.81 82 ILE A O 1
ATOM 654 N N . THR A 1 83 ? -11.454 -3.393 7.154 1.00 98.38 83 THR A N 1
ATOM 655 C CA . THR A 1 83 ? -11.684 -3.502 5.717 1.00 98.38 83 THR A CA 1
ATOM 656 C C . THR A 1 83 ? -10.737 -2.551 5.010 1.00 98.38 83 THR A C 1
ATOM 658 O O . THR A 1 83 ? -10.643 -1.384 5.371 1.00 98.38 83 THR A O 1
ATOM 661 N N . TYR A 1 84 ? -10.034 -3.023 3.989 1.00 97.56 84 TYR A N 1
ATOM 662 C CA . TYR A 1 84 ? -9.276 -2.141 3.111 1.00 97.56 84 TYR A CA 1
ATOM 663 C C . TYR A 1 84 ? -9.500 -2.494 1.651 1.00 97.56 84 TYR A C 1
ATOM 665 O O . TYR A 1 84 ? -9.657 -3.664 1.295 1.00 97.56 84 TYR A O 1
ATOM 673 N N . THR A 1 85 ? -9.500 -1.477 0.795 1.00 97.94 85 THR A N 1
ATOM 674 C CA . THR A 1 85 ? -9.759 -1.635 -0.635 1.00 97.94 85 THR A CA 1
ATOM 675 C C . THR A 1 85 ? -8.664 -0.984 -1.458 1.00 97.94 85 THR A C 1
ATOM 677 O O . THR A 1 85 ? -8.353 0.191 -1.278 1.00 97.94 85 THR A O 1
ATOM 680 N N . TYR A 1 86 ? -8.101 -1.748 -2.390 1.00 96.75 86 TYR A N 1
ATOM 681 C CA . TYR A 1 86 ? -7.145 -1.250 -3.369 1.00 96.75 86 TYR A CA 1
ATOM 682 C C . TYR A 1 86 ? -7.837 -0.842 -4.666 1.00 96.75 86 TYR A C 1
ATOM 684 O O . TYR A 1 86 ? -8.693 -1.562 -5.189 1.00 96.75 86 TYR A O 1
ATOM 692 N N . TYR A 1 87 ? -7.364 0.264 -5.235 1.00 95.81 87 TYR A N 1
ATOM 693 C CA . TYR A 1 87 ? -7.780 0.771 -6.534 1.00 95.81 87 TYR A CA 1
ATOM 694 C C . TYR A 1 87 ? -6.558 1.117 -7.384 1.00 95.81 87 TYR A C 1
ATOM 696 O O . TYR A 1 87 ? -5.630 1.778 -6.922 1.00 95.81 87 TYR A O 1
ATOM 704 N N . SER A 1 88 ? -6.589 0.740 -8.662 1.00 94.81 88 SER A N 1
ATOM 705 C CA . SER A 1 88 ? -5.730 1.340 -9.688 1.00 94.81 88 SER A CA 1
ATOM 706 C C . SER A 1 88 ? -6.533 2.421 -10.405 1.00 94.81 88 SER A C 1
ATOM 708 O O . SER A 1 88 ? -7.465 2.109 -11.150 1.00 94.81 88 SER A O 1
ATOM 710 N N . LEU A 1 89 ? -6.182 3.692 -10.206 1.00 94.06 89 LEU A N 1
ATOM 711 C CA . LEU A 1 89 ? -6.980 4.813 -10.700 1.00 94.06 89 LEU A CA 1
ATOM 712 C C . LEU A 1 89 ? -6.848 4.941 -12.224 1.00 94.06 89 LEU A C 1
ATOM 714 O O . LEU A 1 89 ? -5.827 5.364 -12.753 1.00 94.06 89 LEU A O 1
ATOM 718 N N . ARG A 1 90 ? -7.900 4.579 -12.967 1.00 89.06 90 ARG A N 1
ATOM 719 C CA . ARG A 1 90 ? -7.859 4.553 -14.445 1.00 89.06 90 ARG A CA 1
ATOM 720 C C . ARG A 1 90 ? -7.680 5.932 -15.080 1.00 89.06 90 ARG A C 1
ATOM 722 O O . ARG A 1 90 ? -7.019 6.039 -16.108 1.00 89.06 90 ARG A O 1
ATOM 729 N N . ASN A 1 91 ? -8.246 6.964 -14.458 1.00 90.31 91 ASN A N 1
ATOM 730 C CA . ASN A 1 91 ? -8.182 8.343 -14.949 1.00 90.31 91 ASN A CA 1
ATOM 731 C C . ASN A 1 91 ? -6.945 9.102 -14.443 1.00 90.31 91 ASN A C 1
ATOM 733 O O . ASN A 1 91 ? -6.721 10.232 -14.867 1.00 90.31 91 ASN A O 1
ATOM 737 N N . LEU A 1 92 ? -6.145 8.491 -13.562 1.00 93.44 92 LEU A N 1
ATOM 738 C CA . LEU A 1 92 ? -4.909 9.067 -13.043 1.00 93.44 92 LEU A CA 1
ATOM 739 C C . LEU A 1 92 ? -3.764 8.051 -13.211 1.00 93.44 92 LEU A C 1
ATOM 741 O O . LEU A 1 92 ? -3.579 7.167 -12.370 1.00 93.44 92 LEU A O 1
ATOM 745 N N . PRO A 1 93 ? -3.031 8.111 -14.339 1.00 90.50 93 PRO A N 1
ATOM 746 C CA . PRO A 1 93 ? -2.021 7.117 -14.677 1.00 90.50 93 PRO A CA 1
ATOM 747 C C . PRO A 1 93 ? -0.966 6.942 -13.585 1.00 90.50 93 PRO A C 1
ATOM 749 O O . PRO A 1 93 ? -0.457 7.914 -13.042 1.00 90.50 93 PRO A O 1
ATOM 752 N N . PHE A 1 94 ? -0.589 5.684 -13.339 1.00 93.06 94 PHE A N 1
ATOM 753 C CA . PHE A 1 94 ? 0.435 5.303 -12.354 1.00 93.06 94 PHE A CA 1
ATOM 754 C C . PHE A 1 94 ? 0.087 5.639 -10.900 1.00 93.06 94 PHE A C 1
ATOM 756 O O . PHE A 1 94 ? 0.956 5.570 -10.037 1.00 93.06 94 PHE A O 1
ATOM 763 N N . THR A 1 95 ? -1.183 5.928 -10.618 1.00 95.50 95 THR A N 1
ATOM 764 C CA . THR A 1 95 ? -1.663 6.167 -9.262 1.00 95.50 95 THR A CA 1
ATOM 765 C C . THR A 1 95 ? -2.524 5.016 -8.774 1.00 95.50 95 THR A C 1
ATOM 767 O O . THR A 1 95 ? -3.356 4.457 -9.496 1.00 95.50 95 THR A O 1
ATOM 770 N N . VAL A 1 96 ? -2.317 4.678 -7.510 1.00 95.81 96 VAL A N 1
ATOM 771 C CA . VAL A 1 96 ? -3.112 3.713 -6.764 1.00 95.81 96 VAL A CA 1
ATOM 772 C C . VAL A 1 96 ? -3.676 4.398 -5.529 1.00 95.81 96 VAL A C 1
ATOM 774 O O . VAL A 1 96 ? -3.072 5.335 -5.011 1.00 95.81 96 VAL A O 1
ATOM 777 N N . LEU A 1 97 ? -4.836 3.938 -5.083 1.00 95.62 97 LEU A N 1
ATOM 778 C CA . LEU A 1 97 ? -5.473 4.389 -3.853 1.00 95.62 97 LEU A CA 1
ATOM 779 C C . LEU A 1 97 ? -5.728 3.172 -2.971 1.00 95.62 97 LEU A C 1
ATOM 781 O O . LEU A 1 97 ? -6.108 2.108 -3.465 1.00 95.62 97 LEU A O 1
ATOM 785 N N . MET A 1 98 ? -5.519 3.351 -1.676 1.00 96.06 98 MET A N 1
ATOM 786 C CA . MET A 1 98 ? -5.898 2.397 -0.652 1.00 96.06 98 MET A CA 1
ATOM 787 C C . MET A 1 98 ? -6.816 3.109 0.327 1.00 96.06 98 MET A C 1
ATOM 789 O O . MET A 1 98 ? -6.412 4.088 0.946 1.00 96.06 98 MET A O 1
ATOM 793 N N . ASP A 1 99 ? -8.039 2.615 0.425 1.00 95.88 99 ASP A N 1
ATOM 794 C CA . ASP A 1 99 ? -9.025 3.070 1.398 1.00 95.88 99 ASP A CA 1
ATOM 795 C C . ASP A 1 99 ? -9.062 2.083 2.568 1.00 95.88 99 ASP A C 1
ATOM 797 O O . ASP A 1 99 ? -8.959 0.874 2.337 1.00 95.88 99 ASP A O 1
ATOM 801 N N . ILE A 1 100 ? -9.150 2.580 3.802 1.00 95.44 100 ILE A N 1
ATOM 802 C CA . ILE A 1 100 ? -9.079 1.778 5.029 1.00 95.44 100 ILE A CA 1
ATOM 803 C C . ILE A 1 100 ? -10.205 2.195 5.962 1.00 95.44 100 ILE A C 1
ATOM 805 O O . ILE A 1 100 ? -10.245 3.321 6.449 1.00 95.44 100 ILE A O 1
ATOM 809 N N . GLU A 1 101 ? -11.058 1.235 6.287 1.00 96.38 101 GLU A N 1
ATOM 810 C CA . GLU A 1 101 ? -12.116 1.360 7.275 1.00 96.38 101 GLU A CA 1
ATOM 811 C C . GLU A 1 101 ? -11.812 0.452 8.471 1.00 96.38 101 GLU A C 1
ATOM 813 O O . GLU A 1 101 ? -11.483 -0.731 8.327 1.00 96.38 101 GLU A O 1
ATOM 818 N N . ILE A 1 102 ? -11.927 1.013 9.675 1.00 96.12 102 ILE A N 1
ATOM 819 C CA . ILE A 1 102 ? -11.696 0.301 10.931 1.00 96.12 102 ILE A CA 1
ATOM 820 C C . ILE A 1 102 ? -12.920 0.494 11.817 1.00 96.12 102 ILE A C 1
ATOM 822 O O . ILE A 1 102 ? -13.200 1.596 12.283 1.00 96.12 102 ILE A O 1
ATOM 826 N N . ILE A 1 103 ? -13.623 -0.600 12.090 1.00 97.62 103 ILE A N 1
ATOM 827 C CA . ILE A 1 103 ? -14.763 -0.623 13.003 1.00 97.62 103 ILE A CA 1
ATOM 828 C C . ILE A 1 103 ? -14.289 -1.227 14.321 1.00 97.62 103 ILE A C 1
ATOM 830 O O . ILE A 1 103 ? -14.131 -2.446 14.453 1.00 97.62 103 ILE A O 1
ATOM 834 N N . ALA A 1 104 ? -14.043 -0.363 15.303 1.00 97.50 104 ALA A N 1
ATOM 835 C CA . ALA A 1 104 ? -13.669 -0.773 16.649 1.00 97.50 104 ALA A CA 1
ATOM 836 C C . ALA A 1 104 ? -14.850 -1.462 17.359 1.00 97.50 104 ALA A C 1
ATOM 838 O O . ALA A 1 104 ? -15.966 -0.950 17.396 1.00 97.50 104 ALA A O 1
ATOM 839 N N . LYS A 1 105 ? -14.596 -2.639 17.936 1.00 97.12 105 LYS A N 1
ATOM 840 C CA . LYS A 1 105 ? -15.531 -3.391 18.797 1.00 97.12 105 LYS A CA 1
ATOM 841 C C . LYS A 1 105 ? -15.271 -3.128 20.283 1.00 97.12 105 LYS A C 1
ATOM 843 O O . LYS A 1 105 ? -16.098 -3.471 21.125 1.00 97.12 105 LYS A O 1
ATOM 848 N N . LYS A 1 106 ? -14.101 -2.569 20.592 1.00 96.88 106 LYS A N 1
ATOM 849 C CA . LYS A 1 106 ? -13.610 -2.189 21.918 1.00 96.88 106 LYS A CA 1
ATOM 850 C C . LYS A 1 106 ? -12.756 -0.936 21.788 1.00 96.88 106 LYS A C 1
ATOM 852 O O . LYS A 1 106 ? -12.265 -0.651 20.696 1.00 96.88 106 LYS A O 1
ATOM 857 N N . ASP A 1 107 ? -12.523 -0.263 22.906 1.00 97.44 107 ASP A N 1
ATOM 858 C CA . ASP A 1 107 ? -11.549 0.822 22.978 1.00 97.44 107 ASP A CA 1
ATOM 859 C C . ASP A 1 107 ? -10.164 0.288 22.599 1.00 97.44 107 ASP A C 1
ATOM 861 O O . ASP A 1 107 ? -9.686 -0.694 23.174 1.00 97.44 107 ASP A O 1
ATOM 865 N N . ILE A 1 108 ? -9.555 0.916 21.595 1.00 96.94 108 ILE A N 1
ATOM 866 C CA . ILE A 1 108 ? -8.253 0.542 21.045 1.00 96.94 108 ILE A CA 1
ATOM 867 C C . ILE A 1 108 ? -7.463 1.783 20.658 1.00 96.94 108 ILE A C 1
ATOM 869 O O . ILE A 1 108 ? -8.025 2.781 20.208 1.00 96.94 108 ILE A O 1
ATOM 873 N N . ILE A 1 109 ? -6.143 1.687 20.765 1.00 96.06 109 ILE A N 1
ATOM 874 C CA . ILE A 1 109 ? -5.204 2.645 20.187 1.00 96.06 109 ILE A CA 1
ATOM 875 C C . ILE A 1 109 ? -4.619 2.014 18.929 1.00 96.06 109 ILE A C 1
ATOM 877 O O . ILE A 1 109 ? -4.074 0.912 18.988 1.00 96.06 109 ILE A O 1
ATOM 881 N N . ILE A 1 110 ? -4.726 2.703 17.795 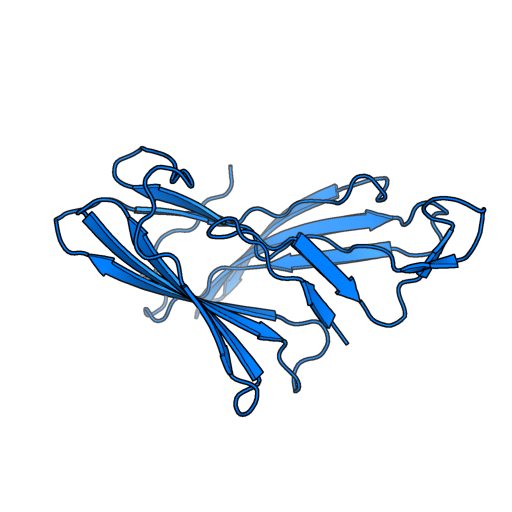1.00 94.94 110 ILE A N 1
ATOM 882 C CA . ILE A 1 110 ? -4.176 2.238 16.518 1.00 94.94 110 ILE A CA 1
ATOM 883 C C . ILE A 1 110 ? -2.955 3.064 16.118 1.00 94.94 110 ILE A C 1
ATOM 885 O O . ILE A 1 110 ? -2.881 4.264 16.384 1.00 94.94 110 ILE A O 1
ATOM 889 N N . SER A 1 111 ? -1.992 2.430 15.461 1.00 95.00 111 SER A N 1
ATOM 890 C CA . SER A 1 111 ? -0.827 3.108 14.887 1.00 95.00 111 SER A CA 1
ATOM 891 C C . SER A 1 111 ? -0.517 2.516 13.508 1.00 95.00 111 SER A C 1
ATOM 893 O O . SER A 1 111 ? 0.300 1.598 13.388 1.00 95.00 111 SER A O 1
ATOM 895 N N . PRO A 1 112 ? -1.224 2.972 12.457 1.00 93.75 112 PRO A N 1
ATOM 896 C CA . PRO A 1 112 ? -0.917 2.595 11.085 1.00 93.75 112 PRO A CA 1
ATOM 897 C C . PRO A 1 112 ? 0.373 3.280 10.620 1.00 93.75 112 PRO A C 1
ATOM 899 O O . PRO A 1 112 ? 0.583 4.465 10.865 1.00 93.75 112 PRO A O 1
ATOM 902 N N . SER A 1 113 ? 1.229 2.553 9.909 1.00 94.75 113 SER A N 1
ATOM 903 C CA . SER A 1 113 ? 2.442 3.099 9.293 1.00 94.75 113 SER A CA 1
ATOM 904 C C . SER A 1 113 ? 2.620 2.572 7.873 1.00 94.75 113 SER A C 1
ATOM 906 O O . SER A 1 113 ? 2.613 1.366 7.625 1.00 94.75 113 SER A O 1
ATOM 908 N N . SER A 1 114 ? 2.764 3.496 6.925 1.00 94.25 114 SER A N 1
ATOM 909 C CA . SER A 1 114 ? 3.045 3.188 5.521 1.00 94.25 114 SER A CA 1
ATOM 910 C C . SER A 1 114 ? 4.439 2.575 5.388 1.00 94.25 114 SER A C 1
ATOM 912 O O . SER A 1 114 ? 5.396 3.066 5.985 1.00 94.25 114 SER A O 1
ATOM 914 N N . VAL A 1 115 ? 4.564 1.506 4.604 1.00 94.50 115 VAL A N 1
ATOM 915 C CA . VAL A 1 115 ? 5.838 0.834 4.335 1.00 94.50 115 VAL A CA 1
ATOM 916 C C . VAL A 1 115 ? 6.083 0.846 2.836 1.00 94.50 115 VAL A C 1
ATOM 918 O O . VAL A 1 115 ? 5.360 0.204 2.079 1.00 94.50 115 VAL A O 1
ATOM 921 N N . MET A 1 116 ? 7.131 1.545 2.403 1.00 94.31 116 MET A N 1
ATOM 922 C CA . MET A 1 116 ? 7.589 1.493 1.018 1.00 94.31 116 MET A CA 1
ATOM 923 C C . MET A 1 116 ? 8.719 0.477 0.892 1.00 94.31 116 MET A C 1
ATOM 925 O O . MET A 1 116 ? 9.823 0.689 1.385 1.00 94.31 116 MET A O 1
ATOM 929 N N . GLU A 1 117 ? 8.429 -0.649 0.249 1.00 95.06 117 GLU A N 1
ATOM 930 C CA . GLU A 1 117 ? 9.373 -1.759 0.129 1.00 95.06 117 GLU A CA 1
ATOM 931 C C . GLU A 1 117 ? 9.942 -1.840 -1.293 1.00 95.06 117 GLU A C 1
ATOM 933 O O . GLU A 1 117 ? 9.202 -1.869 -2.281 1.00 95.06 117 GLU A O 1
ATOM 938 N N . ALA A 1 118 ? 11.272 -1.851 -1.395 1.00 94.69 118 ALA A N 1
ATOM 939 C CA . ALA A 1 118 ? 11.995 -1.958 -2.655 1.00 94.69 118 ALA A CA 1
ATOM 940 C C . ALA A 1 118 ? 12.292 -3.434 -2.976 1.00 94.69 118 ALA A C 1
ATOM 942 O O . ALA A 1 118 ? 12.883 -4.117 -2.142 1.00 94.69 118 ALA A O 1
ATOM 943 N N . PRO A 1 119 ? 11.940 -3.937 -4.171 1.00 92.44 119 PRO A N 1
ATOM 944 C CA . PRO A 1 119 ? 12.338 -5.278 -4.590 1.00 92.44 119 PRO A CA 1
ATOM 945 C C . PRO A 1 119 ? 13.862 -5.424 -4.706 1.00 92.44 119 PRO A C 1
ATOM 947 O O . PRO A 1 119 ? 14.521 -4.528 -5.232 1.00 92.44 119 PRO A O 1
ATOM 950 N N . ASP A 1 120 ? 14.396 -6.604 -4.371 1.00 89.94 120 ASP A N 1
ATOM 951 C CA . ASP A 1 120 ? 15.837 -6.941 -4.439 1.00 89.94 120 ASP A CA 1
ATOM 952 C C . ASP A 1 120 ? 16.494 -6.686 -5.807 1.00 89.94 120 ASP A C 1
ATOM 954 O O . ASP A 1 120 ? 17.712 -6.568 -5.931 1.00 89.94 120 ASP A O 1
ATOM 958 N N . ALA A 1 121 ? 15.689 -6.652 -6.870 1.00 90.62 121 ALA A N 1
ATOM 959 C CA . ALA A 1 121 ? 16.145 -6.376 -8.227 1.00 90.62 121 ALA A CA 1
ATOM 960 C C . ALA A 1 121 ? 16.663 -4.942 -8.410 1.00 90.62 121 ALA A C 1
ATOM 962 O O . ALA A 1 121 ? 17.451 -4.681 -9.323 1.00 90.62 121 ALA A O 1
ATOM 963 N N . LEU A 1 122 ? 16.156 -4.005 -7.609 1.00 94.00 122 LEU A N 1
ATOM 964 C CA . LEU A 1 122 ? 16.442 -2.589 -7.753 1.00 94.00 122 LEU A CA 1
ATOM 965 C C . LEU A 1 122 ? 17.776 -2.242 -7.095 1.00 94.00 122 LEU A C 1
ATOM 967 O O . LEU A 1 122 ? 18.151 -2.784 -6.060 1.00 94.00 122 LEU A O 1
ATOM 971 N N . LYS A 1 123 ? 18.507 -1.326 -7.725 1.00 94.69 123 LYS A N 1
ATOM 972 C CA . LYS A 1 123 ? 19.816 -0.850 -7.270 1.00 94.69 123 LYS A CA 1
ATOM 973 C C . LYS A 1 123 ? 19.741 0.615 -6.882 1.00 94.69 123 LYS A C 1
ATOM 975 O O . LYS A 1 123 ? 18.856 1.329 -7.345 1.00 94.69 123 LYS A O 1
ATOM 980 N N . ASP A 1 124 ? 20.710 1.065 -6.094 1.00 95.75 124 ASP A N 1
ATOM 981 C CA . ASP A 1 124 ? 20.849 2.468 -5.694 1.00 95.75 124 ASP A CA 1
ATOM 982 C C . ASP A 1 124 ? 19.552 3.030 -5.078 1.00 95.75 124 ASP A C 1
ATOM 984 O O . ASP A 1 124 ? 19.104 4.111 -5.454 1.00 95.75 124 ASP A O 1
ATOM 988 N N . VAL A 1 125 ? 18.911 2.269 -4.182 1.00 95.50 125 VAL A N 1
ATOM 989 C CA . VAL A 1 125 ? 17.657 2.693 -3.544 1.00 95.50 125 VAL A CA 1
ATOM 990 C C . VAL A 1 125 ? 17.914 3.913 -2.659 1.00 95.50 125 VAL A C 1
ATOM 992 O O . VAL A 1 125 ? 18.778 3.884 -1.783 1.00 95.50 125 VAL A O 1
ATOM 995 N N . GLN A 1 126 ? 17.146 4.975 -2.878 1.00 95.62 126 GLN A N 1
ATOM 996 C CA . GLN A 1 126 ? 17.177 6.214 -2.109 1.00 95.62 126 GLN A CA 1
ATOM 997 C C . GLN A 1 126 ? 15.780 6.499 -1.570 1.00 95.62 126 GLN A C 1
ATOM 999 O O . GLN A 1 126 ? 14.800 6.366 -2.299 1.00 95.62 126 GLN A O 1
ATOM 1004 N N . ASN A 1 127 ? 15.696 6.901 -0.303 1.00 93.44 127 ASN A N 1
ATOM 1005 C CA . ASN A 1 127 ? 14.440 7.206 0.375 1.00 93.44 127 ASN A CA 1
ATOM 1006 C C . ASN A 1 127 ? 14.455 8.657 0.846 1.00 93.44 127 ASN A C 1
ATOM 1008 O O . ASN A 1 127 ? 15.465 9.142 1.355 1.00 93.44 127 ASN A O 1
ATOM 1012 N N . TYR A 1 128 ? 13.324 9.327 0.679 1.00 93.38 128 TYR A N 1
ATOM 1013 C CA . TYR A 1 128 ? 13.131 10.729 0.997 1.00 93.38 128 TYR A CA 1
ATOM 1014 C C . TYR A 1 128 ? 11.805 10.902 1.718 1.00 93.38 128 TYR A C 1
ATOM 1016 O O . TYR A 1 128 ? 10.785 10.356 1.295 1.00 93.38 128 TYR A O 1
ATOM 1024 N N . TYR A 1 129 ? 11.818 11.732 2.751 1.00 92.75 129 TYR A N 1
ATOM 1025 C CA . TYR A 1 129 ? 10.617 12.239 3.388 1.00 92.75 129 TYR A CA 1
ATOM 1026 C C . TYR A 1 129 ? 10.577 13.749 3.214 1.00 92.75 129 TYR A C 1
ATOM 1028 O O . TYR A 1 129 ? 11.557 14.432 3.508 1.00 92.75 129 TYR A O 1
ATOM 1036 N N . ASN A 1 130 ? 9.462 14.259 2.702 1.00 91.19 130 ASN A N 1
ATOM 1037 C CA . ASN A 1 130 ? 9.244 15.688 2.530 1.00 91.19 130 ASN A CA 1
ATOM 1038 C C . ASN A 1 130 ? 7.841 16.050 2.998 1.00 91.19 130 ASN A C 1
ATOM 1040 O O . ASN A 1 130 ? 6.886 15.342 2.690 1.00 91.19 130 ASN A O 1
ATOM 1044 N N . GLU A 1 131 ? 7.709 17.192 3.657 1.00 90.31 131 GLU A N 1
ATOM 1045 C CA . GLU A 1 131 ? 6.411 17.777 3.975 1.00 90.31 131 GLU A CA 1
ATOM 1046 C C . GLU A 1 131 ? 6.175 18.991 3.081 1.00 90.31 131 GLU A C 1
ATOM 1048 O O . GLU A 1 131 ? 7.021 19.881 2.965 1.00 90.31 131 GLU A O 1
ATOM 1053 N N . ILE A 1 132 ? 5.025 19.017 2.414 1.00 88.00 132 ILE A N 1
ATOM 1054 C CA . ILE A 1 132 ? 4.559 20.189 1.682 1.00 88.00 132 ILE A CA 1
ATOM 1055 C C . ILE A 1 132 ? 3.534 20.880 2.560 1.00 88.00 132 ILE A C 1
ATOM 1057 O O . ILE A 1 132 ? 2.391 20.435 2.643 1.00 88.00 132 ILE A O 1
ATOM 1061 N N . ASP A 1 133 ? 3.949 21.979 3.178 1.00 84.56 133 ASP A N 1
ATOM 1062 C CA . ASP A 1 133 ? 3.065 22.797 3.994 1.00 84.56 133 ASP A CA 1
ATOM 1063 C C . ASP A 1 133 ? 2.443 23.925 3.159 1.00 84.56 133 ASP A C 1
ATOM 1065 O O . ASP A 1 133 ? 3.136 24.773 2.578 1.00 84.56 133 ASP A O 1
ATOM 1069 N N . ARG A 1 134 ? 1.116 23.902 3.029 1.00 85.56 134 ARG A N 1
ATOM 1070 C CA . ARG A 1 134 ? 0.315 24.942 2.380 1.00 85.56 134 ARG A CA 1
ATOM 1071 C C . ARG A 1 134 ? -0.732 25.439 3.371 1.00 85.56 134 ARG A C 1
ATOM 1073 O O . ARG A 1 134 ? -1.231 24.647 4.155 1.00 85.56 134 ARG A O 1
ATOM 1080 N N . PRO A 1 135 ? -1.197 26.698 3.256 1.00 83.88 135 PRO A N 1
ATOM 1081 C CA . PRO A 1 135 ? -2.179 27.260 4.192 1.00 83.88 135 PRO A CA 1
ATOM 1082 C C . PRO A 1 135 ? -3.494 26.476 4.355 1.00 83.88 135 PRO A C 1
ATOM 1084 O O . PRO A 1 135 ? -4.275 26.782 5.246 1.00 83.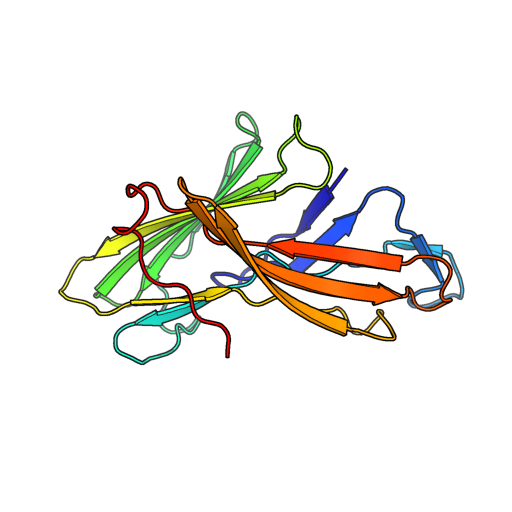88 135 PRO A O 1
ATOM 1087 N N . HIS A 1 136 ? -3.786 25.541 3.449 1.00 81.56 136 HIS A N 1
ATOM 1088 C CA . HIS A 1 136 ? -5.019 24.759 3.414 1.00 81.56 136 HIS A CA 1
ATOM 1089 C C . HIS A 1 136 ? -4.798 23.248 3.576 1.00 81.56 136 HIS A C 1
ATOM 1091 O O . HIS A 1 136 ? -5.786 22.523 3.601 1.00 81.56 136 HIS A O 1
ATOM 1097 N N . VAL A 1 137 ? -3.548 22.767 3.611 1.00 84.56 137 VAL A N 1
ATOM 1098 C CA . VAL A 1 137 ? -3.216 21.342 3.762 1.00 84.56 137 VAL A CA 1
ATOM 1099 C C . VAL A 1 137 ? -1.717 21.164 4.009 1.00 84.56 137 VAL A C 1
ATOM 1101 O O . VAL A 1 137 ? -0.896 21.809 3.352 1.00 84.56 137 VAL A O 1
ATOM 1104 N N . THR A 1 138 ? -1.359 20.213 4.866 1.00 85.81 138 THR A N 1
ATOM 1105 C CA . THR A 1 138 ? 0.011 19.702 4.975 1.00 85.81 138 THR A CA 1
ATOM 1106 C C . THR A 1 138 ? 0.060 18.288 4.396 1.00 85.81 138 THR A C 1
ATOM 1108 O O . THR A 1 138 ? -0.720 17.423 4.786 1.00 85.81 138 THR A O 1
ATOM 1111 N N . LEU A 1 139 ? 0.961 18.037 3.442 1.00 89.12 139 LEU A N 1
ATOM 1112 C CA . LEU A 1 139 ? 1.126 16.725 2.804 1.00 89.12 139 LEU A CA 1
ATOM 1113 C C . LEU A 1 139 ? 2.478 16.116 3.166 1.00 89.12 139 LEU A C 1
ATOM 1115 O O . LEU A 1 139 ? 3.516 16.620 2.741 1.00 89.12 139 LEU A O 1
ATOM 1119 N N . ALA A 1 140 ? 2.454 15.001 3.891 1.00 91.94 140 ALA A N 1
ATOM 1120 C CA . ALA A 1 140 ? 3.632 14.192 4.182 1.00 91.94 140 ALA A CA 1
ATOM 1121 C C . ALA A 1 140 ? 3.880 13.195 3.040 1.00 91.94 140 ALA A C 1
ATOM 1123 O O . ALA A 1 140 ? 3.054 12.316 2.789 1.00 91.94 140 ALA A O 1
ATOM 1124 N N . LEU A 1 141 ? 4.998 13.334 2.331 1.00 93.56 141 LEU A N 1
ATOM 1125 C CA . LEU A 1 141 ? 5.364 12.515 1.178 1.00 93.56 141 LEU A CA 1
ATOM 1126 C C . LEU A 1 141 ? 6.539 11.605 1.520 1.00 93.56 141 LEU A C 1
ATOM 1128 O O . LEU A 1 141 ? 7.664 12.076 1.694 1.00 93.56 141 LEU A O 1
ATOM 1132 N N . LEU A 1 142 ? 6.297 10.296 1.513 1.00 95.06 142 LEU A N 1
ATOM 1133 C CA . LEU A 1 142 ? 7.351 9.287 1.513 1.00 95.06 142 LEU A CA 1
ATOM 1134 C C . LEU A 1 142 ? 7.647 8.908 0.063 1.00 95.06 142 LEU A C 1
ATOM 1136 O O . LEU A 1 142 ? 6.770 8.421 -0.647 1.00 95.06 142 LEU A O 1
ATOM 1140 N N . THR A 1 143 ? 8.870 9.161 -0.389 1.00 96.19 143 THR A N 1
ATOM 1141 C CA . THR A 1 143 ? 9.292 8.956 -1.777 1.00 96.19 143 THR A CA 1
ATOM 1142 C C . THR A 1 143 ? 10.524 8.071 -1.833 1.00 96.19 143 THR A C 1
ATOM 1144 O O . THR A 1 143 ? 11.528 8.376 -1.199 1.00 96.19 143 THR A O 1
ATOM 1147 N N . SER A 1 144 ? 10.486 7.030 -2.658 1.00 96.62 144 SER A N 1
ATOM 1148 C CA . SER A 1 144 ? 11.648 6.193 -2.947 1.00 96.62 144 SER A CA 1
ATOM 1149 C C . SER A 1 144 ? 11.995 6.248 -4.425 1.00 96.62 144 SER A C 1
ATOM 1151 O O . SER A 1 144 ? 11.113 6.262 -5.286 1.00 96.62 144 SER A O 1
ATOM 1153 N N . THR A 1 145 ? 13.288 6.255 -4.728 1.00 97.44 145 THR A N 1
ATOM 1154 C CA . THR A 1 145 ? 13.817 6.151 -6.089 1.00 97.44 145 THR A CA 1
ATOM 1155 C C . THR A 1 145 ? 14.844 5.029 -6.155 1.00 97.44 145 THR A C 1
ATOM 1157 O O . THR A 1 145 ? 15.497 4.708 -5.166 1.00 97.44 145 THR A O 1
ATOM 1160 N N . ALA A 1 146 ? 14.954 4.369 -7.303 1.00 97.44 146 ALA A N 1
ATOM 1161 C CA . ALA A 1 146 ? 15.955 3.335 -7.534 1.00 97.44 146 ALA A CA 1
ATOM 1162 C C . ALA A 1 146 ? 16.194 3.134 -9.030 1.00 97.44 146 ALA A C 1
ATOM 1164 O O . ALA A 1 146 ? 15.384 3.524 -9.874 1.00 97.44 146 ALA A O 1
ATOM 1165 N N . LYS A 1 147 ? 17.298 2.479 -9.372 1.00 97.06 147 LYS A N 1
ATOM 1166 C CA . LYS A 1 147 ? 17.610 2.071 -10.741 1.00 97.06 147 LYS A CA 1
ATOM 1167 C C . LYS A 1 147 ? 17.230 0.620 -10.986 1.00 97.06 147 LYS A C 1
ATOM 1169 O O . LYS A 1 147 ? 17.295 -0.225 -10.094 1.00 97.06 147 LYS A O 1
ATOM 1174 N N . SER A 1 148 ? 16.885 0.317 -12.230 1.00 95.50 148 SER A N 1
ATOM 1175 C CA . SER A 1 148 ? 16.740 -1.057 -12.697 1.00 95.50 148 SER A CA 1
ATOM 1176 C C . SER A 1 148 ? 18.093 -1.798 -12.706 1.00 95.50 148 SER A C 1
ATOM 1178 O O . SER A 1 148 ? 19.144 -1.151 -12.654 1.00 95.50 148 SER A O 1
ATOM 1180 N N . PRO A 1 149 ? 18.119 -3.143 -12.794 1.00 93.94 149 PRO A N 1
ATOM 1181 C CA . PRO A 1 149 ? 19.352 -3.932 -12.725 1.00 93.94 149 PRO A CA 1
ATOM 1182 C C . PRO A 1 149 ? 20.487 -3.481 -13.654 1.00 93.94 149 PRO A C 1
ATOM 1184 O O . PRO A 1 149 ? 21.657 -3.535 -13.252 1.00 93.94 149 PRO A O 1
ATOM 1187 N N . THR A 1 150 ? 20.162 -3.052 -14.879 1.00 93.56 150 THR A N 1
ATOM 1188 C CA . THR A 1 150 ? 21.136 -2.555 -15.868 1.00 93.56 150 THR A CA 1
ATOM 1189 C C . THR A 1 150 ? 21.354 -1.045 -15.801 1.00 93.56 150 THR A C 1
ATOM 1191 O O . THR A 1 150 ? 22.218 -0.524 -16.499 1.00 93.56 150 THR A O 1
ATOM 1194 N N . GLY A 1 151 ? 20.577 -0.328 -14.985 1.00 94.19 151 GLY A N 1
ATOM 1195 C CA . GLY A 1 151 ? 20.560 1.133 -14.940 1.00 94.19 151 GLY A CA 1
ATOM 1196 C C . GLY A 1 151 ? 19.787 1.790 -16.086 1.00 94.19 151 GLY A C 1
ATOM 1197 O O . GLY A 1 151 ? 19.754 3.015 -16.158 1.00 94.19 151 GLY A O 1
ATOM 1198 N N . LYS A 1 152 ? 19.153 1.006 -16.970 1.00 94.56 152 LYS A N 1
ATOM 1199 C CA . LYS A 1 152 ? 18.364 1.517 -18.101 1.00 94.56 152 LYS A CA 1
ATOM 1200 C C . LYS A 1 152 ? 17.175 2.373 -17.660 1.00 94.56 152 LYS A C 1
ATOM 1202 O O . LYS A 1 152 ? 16.812 3.309 -18.366 1.00 94.56 152 LYS A O 1
ATOM 1207 N N . LEU A 1 153 ? 16.540 2.023 -16.543 1.00 96.06 153 LEU A N 1
ATOM 1208 C CA . LEU A 1 153 ? 15.372 2.722 -16.015 1.00 96.06 153 LEU A CA 1
ATOM 1209 C C . LEU A 1 153 ? 15.674 3.293 -14.632 1.00 96.06 153 LEU A C 1
ATOM 1211 O O . LEU A 1 153 ? 16.343 2.654 -13.819 1.00 96.06 153 LEU A O 1
ATOM 1215 N N . GLN A 1 154 ? 15.096 4.458 -14.355 1.00 96.00 154 GLN A N 1
ATOM 1216 C CA . GLN A 1 154 ? 14.945 4.995 -13.010 1.00 96.00 154 GLN A CA 1
ATOM 1217 C C . GLN A 1 154 ? 13.473 4.873 -12.615 1.00 96.00 154 GLN A C 1
ATOM 1219 O O . GLN A 1 154 ? 12.590 5.371 -13.312 1.00 96.00 154 GLN A O 1
ATOM 1224 N N . LEU A 1 155 ? 13.218 4.163 -11.523 1.00 95.19 155 LEU A N 1
ATOM 1225 C CA . LEU A 1 155 ? 11.901 3.984 -10.936 1.00 95.19 155 LEU A CA 1
ATOM 1226 C C . LEU A 1 155 ? 11.756 4.903 -9.731 1.00 95.19 155 LEU A C 1
ATOM 1228 O O . LEU A 1 155 ? 12.694 5.048 -8.949 1.00 95.19 155 LEU A O 1
ATOM 1232 N N . SER A 1 156 ? 10.558 5.455 -9.565 1.00 95.31 156 SER A N 1
ATOM 1233 C CA . SER A 1 156 ? 10.203 6.283 -8.418 1.00 95.31 156 SER A CA 1
ATOM 1234 C C . SER A 1 156 ? 8.788 5.951 -7.963 1.00 95.31 156 SER A C 1
ATOM 1236 O O . SER A 1 156 ? 7.904 5.745 -8.797 1.00 95.31 156 SER A O 1
ATOM 1238 N N . ALA A 1 157 ? 8.570 5.926 -6.656 1.00 96.00 157 ALA A N 1
ATOM 1239 C CA . ALA A 1 157 ? 7.254 5.827 -6.042 1.00 96.00 157 ALA A CA 1
ATOM 1240 C C . ALA A 1 157 ? 7.138 6.874 -4.937 1.00 96.00 157 ALA A C 1
ATOM 1242 O O . ALA A 1 157 ? 8.122 7.190 -4.276 1.00 96.00 157 ALA A O 1
ATOM 1243 N N . SER A 1 158 ? 5.939 7.419 -4.757 1.00 95.50 158 SER A N 1
ATOM 1244 C CA . SER A 1 158 ? 5.633 8.351 -3.678 1.00 95.50 158 SER A CA 1
ATOM 1245 C C . SER A 1 158 ? 4.248 8.036 -3.130 1.00 95.50 158 SER A C 1
ATOM 1247 O O . SER A 1 158 ? 3.345 7.721 -3.910 1.00 95.50 158 SER A O 1
ATOM 1249 N N . ASN A 1 159 ? 4.083 8.073 -1.812 1.00 94.75 159 ASN A N 1
ATOM 1250 C CA . ASN A 1 159 ? 2.787 7.919 -1.166 1.00 94.75 159 ASN A CA 1
ATOM 1251 C C . ASN A 1 159 ? 2.613 8.916 -0.011 1.00 94.75 159 ASN A C 1
ATOM 1253 O O . ASN A 1 159 ? 3.567 9.521 0.479 1.00 94.75 159 ASN A O 1
ATOM 1257 N N . THR A 1 160 ? 1.354 9.121 0.366 1.00 94.38 160 THR A N 1
ATOM 1258 C CA . THR A 1 160 ? 0.928 10.040 1.422 1.00 94.38 160 THR A CA 1
ATOM 1259 C C . THR A 1 160 ? -0.341 9.506 2.075 1.00 94.38 160 THR A C 1
ATOM 1261 O O . THR A 1 160 ? -1.075 8.734 1.450 1.00 94.38 160 THR A O 1
ATOM 1264 N N . PHE A 1 161 ? -0.600 9.916 3.313 1.00 93.50 161 PHE A N 1
ATOM 1265 C CA . PHE A 1 161 ? -1.895 9.712 3.952 1.00 93.50 161 PHE A CA 1
ATOM 1266 C C . PHE A 1 161 ? -2.828 10.862 3.589 1.00 93.50 161 PHE A C 1
ATOM 1268 O O . PHE A 1 161 ? -2.426 12.024 3.588 1.00 93.50 161 PHE A O 1
ATOM 1275 N N . LEU A 1 162 ? -4.079 10.526 3.288 1.00 91.62 162 LEU A N 1
ATOM 1276 C CA . LEU A 1 162 ? -5.140 11.497 3.065 1.00 91.62 162 LEU A CA 1
ATOM 1277 C C . LEU A 1 162 ? -6.160 11.346 4.185 1.00 91.62 162 LEU A C 1
ATOM 1279 O O . LEU A 1 162 ? -6.612 10.235 4.462 1.00 91.62 162 LEU A O 1
ATOM 1283 N N . PHE A 1 163 ? -6.513 12.466 4.803 1.00 90.19 163 PHE A N 1
ATOM 1284 C CA . PHE A 1 163 ? -7.491 12.538 5.879 1.00 90.19 163 PHE A CA 1
ATOM 1285 C C . PHE A 1 163 ? -8.710 13.329 5.415 1.00 90.19 163 PHE A C 1
ATOM 1287 O O . PHE A 1 163 ? -8.615 14.179 4.527 1.00 90.19 163 PHE A O 1
ATOM 1294 N N . SER A 1 164 ? -9.865 13.007 5.986 1.00 88.00 164 SER A N 1
ATOM 1295 C CA . SER A 1 164 ? -11.135 13.674 5.669 1.00 88.00 164 SER A CA 1
ATOM 1296 C C . SER A 1 164 ? -11.367 14.929 6.515 1.00 88.00 164 SER A C 1
ATOM 1298 O O . SER A 1 164 ? -12.183 15.784 6.174 1.00 88.00 164 SER A O 1
ATOM 1300 N N . GLU A 1 165 ? -10.646 15.015 7.626 1.00 89.81 165 GLU A N 1
ATOM 1301 C CA . GLU A 1 165 ? -10.639 16.086 8.598 1.00 89.81 165 GLU A CA 1
ATOM 1302 C C . GLU A 1 165 ? -10.132 17.397 7.980 1.00 89.81 165 GLU A C 1
ATOM 1304 O O . GLU A 1 165 ? -9.352 17.417 7.027 1.00 89.81 165 GLU A O 1
ATOM 1309 N N . LEU A 1 166 ? -10.600 18.521 8.527 1.00 88.12 166 LEU A N 1
ATOM 1310 C CA . LEU A 1 166 ? -10.138 19.843 8.113 1.00 88.12 166 LEU A CA 1
ATOM 1311 C C . LEU A 1 166 ? -8.698 20.075 8.562 1.00 88.12 166 LEU A C 1
ATOM 1313 O O . LEU A 1 166 ? -8.329 19.642 9.651 1.00 88.12 166 LEU A O 1
ATOM 1317 N N . HIS A 1 167 ? -7.964 20.866 7.775 1.00 87.38 167 HIS A N 1
ATOM 1318 C CA . HIS A 1 167 ? -6.585 21.241 8.069 1.00 87.38 167 HIS A CA 1
ATOM 1319 C C . HIS A 1 167 ? -6.391 21.717 9.521 1.00 87.38 167 HIS A C 1
ATOM 1321 O O . HIS A 1 167 ? -7.086 22.620 9.997 1.00 87.38 167 HIS A O 1
ATOM 1327 N N . GLY A 1 168 ? -5.433 21.101 10.211 1.00 86.25 168 GLY A N 1
ATOM 1328 C CA . GLY A 1 168 ? -5.122 21.297 11.626 1.00 86.25 168 GLY A CA 1
ATOM 1329 C C . GLY A 1 168 ? -5.895 20.383 12.586 1.00 86.25 168 GLY A C 1
ATOM 1330 O O . GLY A 1 168 ? -5.618 20.410 13.783 1.00 86.25 168 GLY A O 1
ATOM 1331 N N . SER A 1 169 ? -6.846 19.586 12.090 1.00 90.00 169 SER A N 1
ATOM 1332 C CA . SER A 1 169 ? -7.609 18.598 12.876 1.00 90.00 169 SER A CA 1
ATOM 1333 C C . SER A 1 169 ? -7.307 17.154 12.469 1.00 90.00 169 SER A C 1
ATOM 1335 O O . SER A 1 169 ? -7.743 16.227 13.150 1.00 90.00 169 SER A O 1
ATOM 1337 N N . GLU A 1 170 ? -6.575 16.952 11.373 1.00 89.31 170 GLU A N 1
ATOM 1338 C CA . GLU A 1 170 ? -6.110 15.649 10.921 1.00 89.31 170 GLU A CA 1
ATOM 1339 C C . GLU A 1 170 ? -5.102 15.013 11.896 1.00 89.31 170 GLU A C 1
ATOM 1341 O O . GLU A 1 170 ? -4.341 15.714 12.576 1.00 89.31 170 GLU A O 1
ATOM 1346 N N . PRO A 1 171 ? -5.049 13.670 11.964 1.00 88.94 171 PRO A N 1
ATOM 1347 C CA . PRO A 1 171 ? -3.999 12.970 12.685 1.00 88.94 171 PRO A CA 1
ATOM 1348 C C . PRO A 1 171 ? -2.606 13.408 12.226 1.00 88.94 171 PRO A C 1
ATOM 1350 O O . PRO A 1 171 ? -2.304 13.468 11.033 1.00 88.94 171 PRO A O 1
ATOM 1353 N N . ARG A 1 172 ? -1.718 13.665 13.191 1.00 87.56 172 ARG A N 1
ATOM 1354 C CA . ARG A 1 172 ? -0.331 14.016 12.890 1.00 87.56 172 ARG A CA 1
ATOM 1355 C C . ARG A 1 172 ? 0.399 12.813 12.294 1.00 87.56 172 ARG A C 1
ATOM 1357 O O . ARG A 1 172 ? 0.549 11.788 12.956 1.00 87.56 172 ARG A O 1
ATOM 1364 N N . VAL A 1 173 ? 0.917 12.978 11.081 1.00 90.12 173 VAL A N 1
ATOM 1365 C CA . VAL A 1 173 ? 1.838 12.023 10.456 1.00 90.12 173 VAL A CA 1
ATOM 1366 C C . VAL A 1 173 ? 3.255 12.307 10.945 1.00 90.12 173 VAL A C 1
ATOM 1368 O O . VAL A 1 173 ? 3.657 13.462 11.085 1.00 90.12 173 VAL A O 1
ATOM 1371 N N . ILE A 1 174 ? 4.002 11.246 11.231 1.00 87.56 174 ILE A N 1
ATOM 1372 C CA . ILE A 1 174 ? 5.422 11.307 11.574 1.00 87.56 174 ILE A CA 1
ATOM 1373 C C . ILE A 1 174 ? 6.200 10.359 10.664 1.00 87.56 174 ILE A C 1
ATOM 1375 O O . ILE A 1 174 ? 5.640 9.399 10.129 1.00 87.56 174 ILE A O 1
ATOM 1379 N N . HIS A 1 175 ? 7.490 10.631 10.503 1.00 83.88 175 HIS A N 1
ATOM 1380 C CA . HIS A 1 175 ? 8.427 9.751 9.821 1.00 83.88 175 HIS A CA 1
ATOM 1381 C C . HIS A 1 175 ? 9.497 9.292 10.809 1.00 83.88 175 HIS A C 1
ATOM 1383 O O . HIS A 1 175 ? 10.093 10.125 11.495 1.00 83.88 175 HIS A O 1
ATOM 1389 N N . GLU A 1 176 ? 9.700 7.977 10.871 1.00 67.00 176 GLU A N 1
ATOM 1390 C CA . GLU A 1 176 ? 10.759 7.302 11.628 1.00 67.00 176 GLU A CA 1
ATOM 1391 C C . GLU A 1 176 ? 11.758 6.636 10.679 1.00 67.00 176 GLU A C 1
ATOM 1393 O O . GLU A 1 176 ? 11.314 6.124 9.619 1.00 67.00 176 GLU A O 1
#

Secondary structure (DSSP, 8-state):
-EEEEE-SSTT-EEEEEEEEEEEE-STTS-EEEEEE-EEEEEEEEETTEE--TTSEEEEEEEEETTTTEEEEEEEETTTEEEEEEEEE-TTSTT-EEEEEEEEESS---EEEEEEEE--TT-EEEEEEEEEEEETTEEEEEEEEEEE-TTSS-EEEEEE----SSPTTSSPPP---

Radius of gyration: 17.62 Å; chains: 1; bounding box: 39×44×44 Å

Sequence (176 aa):
MIGIVSSPEPFKVKNVVLAGAYDLYGRGRVSNFLNSFNLLNMNFDVDGKRLDARSVRNFRQDLDMKHASFTTTFDYADKATITYTYYSLRNLPFTVLMDIEIIAKKDIIISPSSVMEAPDALKDVQNYYNEIDRPHVTLALLTSTAKSPTGKLQLSASNTFLFSELHGSEPRVIHE

pLDDT: mean 93.13, std 4.56, range [67.0, 98.38]